Protein AF-A0A1Q9SMV2-F1 (afdb_monomer_lite)

Foldseek 3Di:
DADPLLVLLLVQCVVPPVVVNVVDPDSVVVSRVLRVVLVVQLVVQLDVQLDDDDPPQDPVNSVVSSVVSSVVSNVVSCVPRRHPPPPD

Structure (mmCIF, N/CA/C/O backbone):
data_AF-A0A1Q9SMV2-F1
#
_entry.id   AF-A0A1Q9SMV2-F1
#
loop_
_atom_site.group_PDB
_atom_site.id
_atom_site.type_symbol
_atom_site.label_atom_id
_atom_site.label_alt_id
_atom_site.label_comp_id
_atom_site.label_asym_id
_atom_site.label_entity_id
_atom_site.label_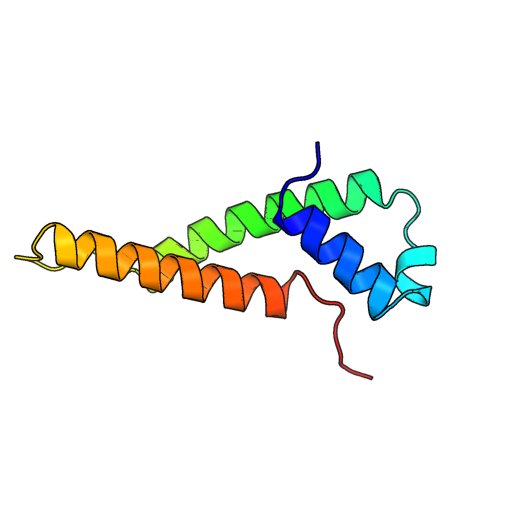seq_id
_atom_site.pdbx_PDB_ins_code
_atom_site.Cartn_x
_atom_site.Cartn_y
_atom_site.Cartn_z
_atom_site.occupancy
_atom_site.B_iso_or_equiv
_atom_site.auth_seq_id
_atom_site.auth_comp_id
_atom_site.auth_asym_id
_atom_site.auth_atom_id
_atom_site.pdbx_PDB_model_num
ATOM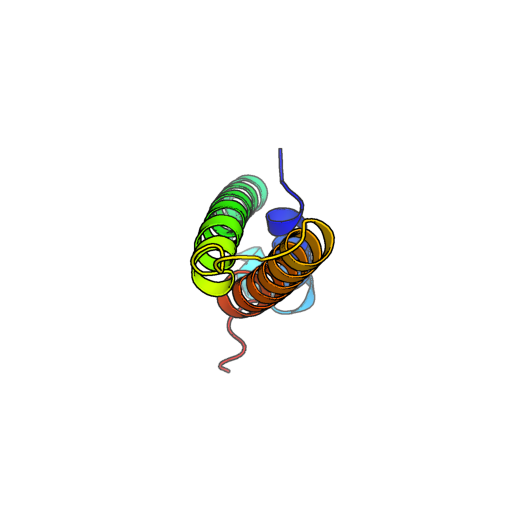 1 N N . MET A 1 1 ? 4.282 15.994 -5.815 1.00 81.12 1 MET A N 1
ATOM 2 C CA . MET A 1 1 ? 5.162 15.712 -4.656 1.00 81.12 1 MET A CA 1
ATOM 3 C C . MET A 1 1 ? 4.768 14.356 -4.109 1.00 81.12 1 MET A C 1
ATOM 5 O O . MET A 1 1 ? 3.670 14.218 -3.590 1.00 81.12 1 MET A O 1
ATOM 9 N N . MET A 1 2 ? 5.678 13.392 -4.200 1.00 91.69 2 MET A N 1
ATOM 10 C CA . MET A 1 2 ? 5.498 12.011 -3.751 1.00 91.69 2 MET A CA 1
ATOM 11 C C . MET A 1 2 ? 5.093 11.885 -2.278 1.00 91.69 2 MET A C 1
ATOM 13 O O . MET A 1 2 ? 5.807 12.356 -1.382 1.00 91.69 2 MET A O 1
ATOM 17 N N . ASN A 1 3 ? 3.985 11.187 -2.025 1.00 95.75 3 ASN A N 1
ATOM 18 C CA . ASN A 1 3 ? 3.547 10.845 -0.675 1.00 95.75 3 ASN A CA 1
ATOM 19 C C . ASN A 1 3 ? 4.352 9.663 -0.090 1.00 95.75 3 ASN A C 1
ATOM 21 O O . ASN A 1 3 ? 5.235 9.097 -0.738 1.00 95.75 3 ASN A O 1
ATOM 25 N N . THR A 1 4 ? 4.077 9.297 1.163 1.00 95.75 4 THR A N 1
ATOM 26 C CA . THR A 1 4 ? 4.817 8.230 1.860 1.00 95.75 4 THR A CA 1
ATOM 27 C C . THR A 1 4 ? 4.671 6.862 1.185 1.00 95.75 4 THR A C 1
ATOM 29 O O . THR A 1 4 ? 5.646 6.117 1.136 1.00 95.75 4 THR A O 1
ATOM 32 N N . TYR A 1 5 ? 3.499 6.546 0.626 1.00 97.00 5 TYR A N 1
ATOM 33 C CA . TYR A 1 5 ? 3.240 5.275 -0.059 1.00 97.00 5 TYR A CA 1
ATOM 34 C C . TYR A 1 5 ? 4.020 5.166 -1.370 1.00 97.00 5 TYR A C 1
ATOM 36 O O . TYR A 1 5 ? 4.690 4.163 -1.598 1.00 97.00 5 TYR A O 1
ATOM 44 N N . GLY A 1 6 ? 4.016 6.228 -2.179 1.00 96.75 6 GLY A N 1
ATOM 45 C CA . GLY A 1 6 ? 4.787 6.292 -3.421 1.00 96.75 6 GLY A CA 1
ATOM 46 C C . GLY A 1 6 ? 6.292 6.186 -3.171 1.00 96.75 6 GLY A C 1
ATOM 47 O O . GLY A 1 6 ? 6.981 5.429 -3.848 1.00 96.75 6 GLY A O 1
ATOM 48 N N . LYS A 1 7 ? 6.805 6.855 -2.125 1.00 96.75 7 LYS A N 1
ATOM 49 C CA . LYS A 1 7 ? 8.212 6.716 -1.703 1.00 96.75 7 LYS A CA 1
ATOM 50 C C . LYS A 1 7 ? 8.543 5.289 -1.273 1.00 96.75 7 LYS A C 1
ATOM 52 O O . LYS A 1 7 ? 9.576 4.763 -1.671 1.00 96.75 7 LYS A O 1
ATOM 57 N N . PHE A 1 8 ? 7.679 4.674 -0.464 1.00 95.62 8 PHE A N 1
ATOM 58 C CA . PHE A 1 8 ? 7.862 3.294 -0.017 1.00 95.62 8 PHE A CA 1
ATOM 59 C C . PHE A 1 8 ? 7.923 2.330 -1.207 1.00 95.62 8 PHE A C 1
ATOM 61 O O . PHE A 1 8 ? 8.872 1.556 -1.312 1.00 95.62 8 PHE A O 1
ATOM 68 N N . ALA A 1 9 ? 6.965 2.430 -2.131 1.00 96.12 9 ALA A N 1
ATOM 69 C CA . ALA A 1 9 ? 6.945 1.619 -3.340 1.00 96.12 9 ALA A CA 1
ATOM 70 C C . ALA A 1 9 ? 8.195 1.859 -4.194 1.00 96.12 9 ALA A C 1
ATOM 72 O O . ALA A 1 9 ? 8.868 0.914 -4.590 1.00 96.12 9 ALA A O 1
ATOM 73 N N . GLN A 1 10 ? 8.589 3.113 -4.410 1.00 96.00 10 GLN A N 1
ATOM 74 C CA . GLN A 1 10 ? 9.767 3.417 -5.216 1.00 96.00 10 GLN A CA 1
ATOM 75 C C . GLN A 1 10 ? 11.034 2.736 -4.674 1.00 96.00 10 GLN A C 1
ATOM 77 O O . GLN A 1 10 ? 11.800 2.145 -5.436 1.00 96.00 10 GLN A O 1
ATOM 82 N N . GLU A 1 11 ? 11.245 2.777 -3.359 1.00 95.25 11 GLU A N 1
ATOM 83 C CA . GLU A 1 11 ? 12.388 2.120 -2.716 1.00 95.25 11 GLU A CA 1
ATOM 84 C C . GLU A 1 11 ? 12.268 0.589 -2.718 1.00 95.25 11 GLU A C 1
ATOM 86 O O . GLU A 1 11 ? 13.266 -0.113 -2.925 1.00 95.25 11 GLU A O 1
ATOM 91 N N . ALA A 1 12 ? 11.054 0.053 -2.568 1.00 93.44 12 ALA A N 1
ATOM 92 C CA . ALA A 1 12 ? 10.809 -1.381 -2.656 1.00 93.44 12 ALA A CA 1
ATOM 93 C C . ALA A 1 12 ? 11.159 -1.929 -4.051 1.00 93.44 12 ALA A C 1
ATOM 95 O O . ALA A 1 12 ? 11.882 -2.923 -4.142 1.00 93.44 12 ALA A O 1
ATOM 96 N N . TRP A 1 13 ? 10.743 -1.264 -5.136 1.00 94.62 13 TRP A N 1
ATOM 97 C CA . TRP A 1 13 ? 11.048 -1.695 -6.510 1.00 94.62 13 TRP A CA 1
ATOM 98 C C . TRP A 1 13 ? 12.529 -1.569 -6.841 1.00 94.62 13 TRP A C 1
ATOM 100 O O . TRP A 1 13 ? 13.102 -2.501 -7.395 1.00 94.62 13 TRP A O 1
ATOM 110 N N . LYS A 1 14 ? 13.184 -0.471 -6.445 1.00 94.38 14 LYS A N 1
ATOM 111 C CA . LYS A 1 14 ? 14.641 -0.328 -6.616 1.00 94.38 14 LYS A CA 1
ATOM 112 C C . LYS A 1 14 ? 15.415 -1.479 -5.973 1.00 94.38 14 LYS A C 1
ATOM 114 O O . LYS A 1 14 ? 16.433 -1.905 -6.508 1.00 94.38 14 LYS A O 1
ATOM 119 N N . THR A 1 15 ? 14.933 -1.967 -4.831 1.00 92.50 15 THR A N 1
ATOM 120 C CA . THR A 1 15 ? 15.604 -3.016 -4.057 1.00 92.50 15 THR A CA 1
ATOM 121 C C . THR A 1 15 ? 15.285 -4.418 -4.570 1.00 92.50 15 THR A C 1
ATOM 123 O O . THR A 1 15 ? 16.167 -5.271 -4.621 1.00 92.50 15 THR A O 1
ATOM 126 N N . THR A 1 16 ? 14.026 -4.677 -4.922 1.00 92.19 16 THR A N 1
ATOM 127 C CA . THR A 1 16 ? 13.523 -6.042 -5.161 1.00 92.19 16 THR A CA 1
ATOM 128 C C . THR A 1 16 ? 13.288 -6.366 -6.634 1.00 92.19 16 THR A C 1
ATOM 130 O O . THR A 1 16 ? 13.385 -7.530 -7.007 1.00 92.19 16 THR A O 1
ATOM 133 N N . ALA A 1 17 ? 13.057 -5.356 -7.477 1.00 92.19 17 ALA A N 1
ATOM 134 C CA . ALA A 1 17 ? 12.806 -5.499 -8.910 1.00 92.19 17 ALA A CA 1
ATOM 135 C C . ALA A 1 17 ? 13.532 -4.404 -9.731 1.00 92.19 17 ALA A C 1
ATOM 137 O O . ALA A 1 17 ? 12.899 -3.649 -10.475 1.00 92.19 17 ALA A O 1
ATOM 138 N N . PRO A 1 18 ? 14.873 -4.282 -9.629 1.00 93.75 18 PRO A N 1
ATOM 139 C CA . PRO A 1 18 ? 15.620 -3.201 -10.280 1.00 93.75 18 PRO A CA 1
ATOM 140 C C . PRO A 1 18 ? 15.518 -3.224 -11.813 1.00 93.75 18 PRO A C 1
ATOM 142 O O . PRO A 1 18 ? 15.566 -2.169 -12.444 1.00 93.75 18 PRO A O 1
ATOM 145 N N . ALA A 1 19 ? 15.360 -4.408 -12.417 1.00 92.75 19 ALA A N 1
ATOM 146 C CA . ALA A 1 19 ? 15.174 -4.550 -13.860 1.00 92.75 19 ALA A CA 1
ATOM 147 C C . ALA A 1 19 ? 13.831 -3.966 -14.325 1.00 92.75 19 ALA A C 1
ATOM 149 O O . ALA A 1 19 ? 13.795 -3.246 -15.317 1.00 92.75 19 ALA A O 1
ATOM 150 N N . GLU A 1 20 ? 12.747 -4.218 -13.587 1.00 91.56 20 GLU A N 1
ATOM 151 C CA . GLU A 1 20 ? 11.428 -3.639 -13.870 1.00 91.56 20 GLU A CA 1
ATOM 152 C C . GLU A 1 20 ? 11.418 -2.135 -13.612 1.00 91.56 20 GLU A C 1
ATOM 154 O O . GLU A 1 20 ? 10.923 -1.371 -14.436 1.00 91.56 20 GLU A O 1
ATOM 159 N N . TYR A 1 21 ? 12.040 -1.692 -12.514 1.00 93.38 21 TYR A N 1
ATOM 160 C CA . TYR A 1 21 ? 12.186 -0.270 -12.206 1.00 93.38 21 TYR A CA 1
ATOM 161 C C . TYR A 1 21 ? 12.870 0.499 -13.348 1.00 93.38 21 TYR A C 1
ATOM 163 O O . TYR A 1 21 ? 12.442 1.597 -13.697 1.00 93.38 21 TYR A O 1
ATOM 171 N N . ALA A 1 22 ? 13.907 -0.082 -13.963 1.00 94.31 22 ALA A N 1
ATOM 172 C CA . ALA A 1 22 ? 14.637 0.533 -15.071 1.00 94.31 22 ALA A CA 1
ATOM 173 C C . ALA A 1 22 ? 13.810 0.677 -16.364 1.00 94.31 22 ALA A C 1
ATOM 175 O O . ALA A 1 22 ? 14.188 1.456 -17.238 1.00 94.31 22 ALA A O 1
ATOM 176 N N . LEU A 1 23 ? 12.699 -0.055 -16.495 1.00 94.50 23 LEU A N 1
ATOM 177 C CA . LEU A 1 23 ? 11.799 0.027 -17.648 1.00 94.50 23 LEU A CA 1
ATOM 178 C C . LEU A 1 23 ? 10.746 1.134 -17.504 1.00 94.50 23 LEU A C 1
ATOM 180 O O . LEU A 1 23 ? 10.074 1.450 -18.484 1.00 94.50 23 LEU A O 1
ATOM 184 N N . ILE A 1 24 ? 10.598 1.729 -16.316 1.00 94.44 24 ILE A N 1
ATOM 185 C CA . ILE A 1 24 ? 9.626 2.795 -16.057 1.00 94.44 24 ILE A CA 1
ATOM 186 C C . ILE A 1 24 ? 10.159 4.114 -16.652 1.00 94.44 24 ILE A C 1
ATOM 188 O O . ILE A 1 24 ? 11.173 4.620 -16.167 1.00 94.44 24 ILE A O 1
ATOM 192 N N . PRO A 1 25 ? 9.500 4.713 -17.668 1.00 92.25 25 PRO A N 1
ATOM 193 C CA . PRO A 1 25 ? 10.036 5.890 -18.362 1.00 92.25 25 PRO A CA 1
ATOM 194 C C . PRO A 1 25 ? 10.093 7.157 -17.500 1.00 92.25 25 PRO A C 1
ATOM 196 O O . PRO A 1 25 ? 11.043 7.929 -17.602 1.00 92.25 25 PRO A O 1
ATOM 199 N N . ASP A 1 26 ? 9.087 7.363 -16.646 1.00 95.56 26 ASP A N 1
ATOM 200 C CA . ASP A 1 26 ? 9.050 8.446 -15.661 1.00 95.56 26 ASP A CA 1
ATOM 201 C C . ASP A 1 26 ? 8.711 7.864 -14.281 1.00 95.56 26 ASP A C 1
ATOM 203 O O . ASP A 1 26 ? 7.5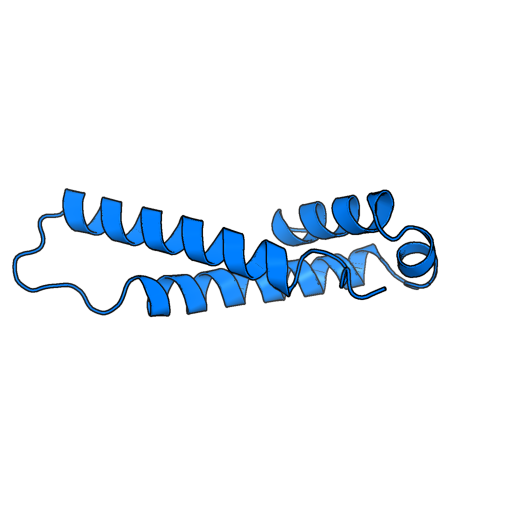38 7.768 -13.904 1.00 95.56 26 ASP A O 1
ATOM 207 N N . PRO A 1 27 ? 9.726 7.421 -13.518 1.00 93.94 27 PRO A N 1
ATOM 208 C CA . PRO A 1 27 ? 9.489 6.803 -12.224 1.00 93.94 27 PRO A CA 1
ATOM 209 C C . PRO A 1 27 ? 8.895 7.794 -11.221 1.00 93.94 27 PRO A C 1
ATOM 211 O O . PRO A 1 27 ? 8.149 7.384 -10.340 1.00 93.94 27 PRO A O 1
ATOM 214 N N . VAL A 1 28 ? 9.173 9.097 -11.332 1.00 94.62 28 VAL A N 1
ATOM 215 C CA . VAL A 1 28 ? 8.613 10.066 -10.382 1.00 94.62 28 VAL A CA 1
ATOM 216 C C . VAL A 1 28 ? 7.105 10.159 -10.576 1.00 94.62 28 VAL A C 1
ATOM 218 O O . VAL A 1 28 ? 6.370 9.933 -9.621 1.00 94.62 28 VAL A O 1
ATOM 221 N N . GLN A 1 29 ? 6.635 10.406 -11.799 1.00 96.38 29 GLN A N 1
ATOM 222 C CA . GLN A 1 29 ? 5.196 10.462 -12.081 1.00 96.38 29 GLN A CA 1
ATOM 223 C C . GLN A 1 29 ? 4.491 9.138 -11.770 1.00 96.38 29 GLN A C 1
ATOM 225 O O . GLN A 1 29 ? 3.403 9.143 -11.194 1.00 96.38 29 GLN A O 1
ATOM 230 N N . TRP A 1 30 ? 5.114 8.007 -12.114 1.00 95.94 30 TRP A N 1
ATOM 231 C CA . TRP A 1 30 ? 4.517 6.687 -11.914 1.00 95.94 30 TRP A CA 1
ATOM 232 C C . TRP A 1 30 ? 4.294 6.369 -10.433 1.00 95.94 30 TRP A C 1
ATOM 234 O O . TRP A 1 30 ? 3.186 6.018 -10.030 1.00 95.94 30 TRP A O 1
ATOM 244 N N . PHE A 1 31 ? 5.325 6.546 -9.599 1.00 96.56 31 PHE A N 1
ATOM 245 C CA . PHE A 1 31 ? 5.202 6.289 -8.165 1.00 96.56 31 PHE A CA 1
ATOM 246 C C . PHE A 1 31 ? 4.371 7.369 -7.453 1.00 96.56 31 PHE A C 1
ATOM 248 O O . PHE A 1 31 ? 3.782 7.074 -6.412 1.00 96.56 31 PHE A O 1
ATOM 255 N N . GLU A 1 32 ? 4.281 8.595 -7.994 1.00 97.62 32 GLU A N 1
ATOM 256 C CA . GLU A 1 32 ? 3.381 9.629 -7.462 1.00 97.62 32 GLU A CA 1
ATOM 257 C C . GLU A 1 32 ? 1.926 9.187 -7.615 1.00 97.62 32 GLU A C 1
ATOM 259 O O . GLU A 1 32 ? 1.197 9.165 -6.623 1.00 97.62 32 GLU A O 1
ATOM 264 N N . ALA A 1 33 ? 1.545 8.741 -8.815 1.00 96.50 33 ALA A N 1
ATOM 265 C CA . ALA A 1 33 ? 0.214 8.209 -9.084 1.00 96.50 33 ALA A CA 1
ATOM 266 C C . ALA A 1 33 ? -0.085 6.953 -8.246 1.00 96.50 33 ALA A C 1
ATOM 268 O O . ALA A 1 33 ? -1.119 6.897 -7.581 1.00 96.50 33 ALA A O 1
ATOM 269 N N . LEU A 1 34 ? 0.845 5.988 -8.193 1.00 96.25 34 LEU A N 1
ATOM 270 C CA . LEU A 1 34 ? 0.682 4.777 -7.378 1.00 96.25 34 LEU A CA 1
ATOM 271 C C . LEU A 1 34 ? 0.506 5.112 -5.890 1.00 96.25 34 LEU A C 1
ATOM 273 O O . LEU A 1 34 ? -0.309 4.512 -5.192 1.00 96.25 34 LEU A O 1
ATOM 277 N N . GLY A 1 35 ? 1.272 6.082 -5.390 1.00 97.12 35 GLY A N 1
ATOM 278 C CA . GLY A 1 35 ? 1.159 6.537 -4.015 1.00 97.12 35 GLY A CA 1
ATOM 279 C C . GLY A 1 35 ? -0.203 7.159 -3.717 1.00 97.12 35 GLY A C 1
ATOM 280 O O . GLY A 1 35 ? -0.754 6.928 -2.639 1.00 97.12 35 GLY A O 1
ATOM 281 N N . GLU A 1 36 ? -0.736 7.980 -4.622 1.00 97.88 36 GLU A N 1
ATOM 282 C CA . GLU A 1 36 ? -2.062 8.596 -4.480 1.00 97.88 36 GLU A CA 1
ATOM 283 C C . GLU A 1 36 ? -3.177 7.548 -4.480 1.00 97.88 36 GLU A C 1
ATOM 285 O O . GLU A 1 36 ? -4.032 7.573 -3.592 1.00 97.88 36 GLU A O 1
ATOM 290 N N . GLU A 1 37 ? -3.116 6.588 -5.401 1.00 97.44 37 GLU A N 1
ATOM 291 C CA . GLU A 1 37 ? -4.065 5.475 -5.477 1.00 97.44 37 GLU A CA 1
ATOM 292 C C . GLU A 1 37 ? -4.034 4.627 -4.198 1.00 97.44 37 GLU A C 1
ATOM 294 O O . GLU A 1 37 ? -5.068 4.358 -3.587 1.00 97.44 37 GLU A O 1
ATOM 299 N N . ALA A 1 38 ? -2.838 4.292 -3.708 1.00 97.25 38 ALA A N 1
ATOM 300 C CA . ALA A 1 38 ? -2.679 3.558 -2.460 1.00 97.25 38 ALA A CA 1
ATOM 301 C C . ALA A 1 38 ? -3.229 4.324 -1.249 1.00 97.25 38 ALA A C 1
ATOM 303 O O . ALA A 1 38 ? -3.867 3.732 -0.380 1.00 97.25 38 ALA A O 1
ATOM 304 N N . ALA A 1 39 ? -3.034 5.644 -1.185 1.00 97.50 39 ALA A N 1
ATOM 305 C CA . ALA A 1 39 ? -3.592 6.458 -0.106 1.00 97.50 39 ALA A CA 1
ATOM 306 C C . ALA A 1 39 ? -5.128 6.431 -0.099 1.00 97.50 39 ALA A C 1
ATOM 308 O O . ALA A 1 39 ? -5.732 6.334 0.972 1.00 97.50 39 ALA A O 1
ATOM 309 N N . GLN A 1 40 ? -5.751 6.495 -1.280 1.00 97.75 40 GLN A N 1
ATOM 310 C CA . GLN A 1 40 ? -7.203 6.370 -1.425 1.00 97.75 40 GLN A CA 1
ATOM 311 C C . GLN A 1 40 ? -7.672 4.984 -0.981 1.00 97.75 40 GLN A C 1
ATOM 313 O O . GLN A 1 40 ? -8.561 4.876 -0.135 1.00 97.75 40 GLN A O 1
ATOM 318 N N . ARG A 1 41 ? -7.003 3.928 -1.457 1.00 97.75 41 ARG A N 1
ATOM 319 C CA . ARG A 1 41 ? -7.378 2.546 -1.157 1.00 97.75 41 ARG A CA 1
ATOM 320 C C . ARG A 1 41 ? -7.219 2.187 0.320 1.00 97.75 41 ARG A C 1
ATOM 322 O O . ARG A 1 41 ? -8.068 1.477 0.853 1.00 97.75 41 ARG A O 1
ATOM 329 N N . VAL A 1 42 ? -6.211 2.734 1.012 1.00 97.81 42 VAL A N 1
ATOM 330 C CA . VAL A 1 42 ? -6.087 2.625 2.479 1.00 97.81 42 VAL A CA 1
ATOM 331 C C . VAL A 1 42 ? -7.287 3.262 3.176 1.00 97.81 42 VAL A C 1
ATOM 333 O O . VAL A 1 42 ? -7.813 2.679 4.118 1.00 97.81 42 VAL A O 1
ATOM 336 N N . GLY A 1 43 ? -7.729 4.443 2.737 1.00 96.44 43 GLY A N 1
ATOM 337 C CA . GLY A 1 43 ? -8.887 5.121 3.324 1.00 96.44 43 GLY A CA 1
ATOM 338 C C . GLY A 1 43 ? -10.181 4.325 3.149 1.00 96.44 43 GLY A C 1
ATOM 339 O O . GLY A 1 43 ? -10.926 4.137 4.110 1.00 96.44 43 GLY A O 1
ATOM 340 N N . GLU A 1 44 ? -10.417 3.810 1.944 1.00 97.25 44 GLU A N 1
ATOM 341 C CA . GLU A 1 44 ? -11.575 2.967 1.631 1.00 97.25 44 GLU A CA 1
ATOM 342 C C . GLU A 1 44 ? -11.561 1.675 2.455 1.00 97.25 44 GLU A C 1
ATOM 344 O O . GLU A 1 44 ? -12.521 1.374 3.165 1.00 97.25 44 GLU A O 1
ATOM 349 N N . LEU A 1 45 ? -10.435 0.959 2.445 1.00 97.69 45 LEU A N 1
ATOM 350 C CA . LEU A 1 45 ? -10.285 -0.304 3.160 1.00 97.69 45 LEU A CA 1
ATOM 351 C C . LEU A 1 45 ? -10.326 -0.117 4.681 1.00 97.69 45 LEU A C 1
ATOM 353 O O . LEU A 1 45 ? -10.893 -0.944 5.386 1.00 97.69 45 LEU A O 1
ATOM 357 N N . MET A 1 46 ? -9.788 0.984 5.211 1.00 97.31 46 MET A N 1
ATOM 358 C CA . MET A 1 46 ? -9.912 1.321 6.630 1.00 97.31 46 MET A CA 1
ATOM 359 C C . MET A 1 46 ? -11.384 1.426 7.037 1.00 97.31 46 MET A C 1
ATOM 361 O O . MET A 1 46 ? -11.751 0.911 8.091 1.00 97.31 46 MET A O 1
ATOM 365 N N . MET A 1 47 ? -12.220 2.084 6.228 1.00 95.31 47 MET A N 1
ATOM 366 C CA . MET A 1 47 ? -13.651 2.226 6.511 1.00 95.31 47 MET A CA 1
ATOM 367 C C . MET A 1 47 ? -14.385 0.886 6.405 1.00 95.31 47 MET A C 1
ATOM 369 O O . MET A 1 47 ? -15.212 0.575 7.263 1.00 95.31 47 MET A O 1
ATOM 373 N N . GLU A 1 48 ? -14.049 0.074 5.400 1.00 96.12 48 GLU A N 1
ATOM 374 C CA . GLU A 1 48 ? -14.576 -1.286 5.241 1.00 96.12 48 GLU A CA 1
ATOM 375 C C . GLU A 1 48 ? -14.217 -2.176 6.446 1.00 96.12 48 GLU A C 1
ATOM 377 O O . GLU A 1 48 ? -15.090 -2.837 7.008 1.00 96.12 48 GLU A O 1
ATOM 382 N N . LEU A 1 49 ? -12.958 -2.141 6.896 1.00 95.62 49 LEU A N 1
ATOM 383 C CA . LEU A 1 49 ? -12.456 -2.922 8.033 1.00 95.62 49 LEU A CA 1
ATOM 384 C C . LEU A 1 49 ? -12.964 -2.417 9.384 1.00 95.62 49 LEU A C 1
ATOM 386 O O . LEU A 1 49 ? -13.146 -3.205 10.309 1.00 95.62 49 LEU A O 1
ATOM 390 N N . ALA A 1 50 ? -13.136 -1.105 9.544 1.00 95.12 50 ALA A N 1
ATOM 391 C CA . ALA A 1 50 ? -13.669 -0.527 10.773 1.00 95.12 50 ALA A CA 1
ATOM 392 C C . ALA A 1 50 ? -15.139 -0.898 10.966 1.00 95.12 50 ALA A C 1
ATOM 394 O O . ALA A 1 50 ? -15.568 -1.103 12.104 1.00 95.12 50 ALA A O 1
ATOM 395 N N . GLY A 1 51 ? -15.895 -0.983 9.870 1.00 92.62 51 GLY A N 1
ATOM 396 C CA . GLY A 1 51 ? -17.330 -1.206 9.915 1.00 92.62 51 GLY A CA 1
ATOM 397 C C . GLY A 1 51 ? -18.095 -0.050 10.580 1.00 92.62 51 GLY A C 1
ATOM 398 O O . GLY A 1 51 ? -17.517 0.985 10.938 1.00 92.62 51 GLY A O 1
ATOM 399 N N . PRO A 1 52 ? -19.421 -0.197 10.735 1.00 91.38 52 PRO A N 1
ATOM 400 C CA . PRO A 1 52 ? -20.255 0.814 11.375 1.00 91.38 52 PRO A CA 1
ATOM 401 C C . PRO A 1 52 ? -19.914 0.976 12.862 1.00 91.38 52 PRO A C 1
ATOM 403 O O . PRO A 1 52 ? -19.439 0.044 13.508 1.00 91.38 52 PRO A O 1
ATOM 406 N N . ASP A 1 53 ? -20.209 2.153 13.417 1.00 89.19 53 ASP A N 1
ATOM 407 C CA . ASP A 1 53 ? -20.030 2.421 14.846 1.00 89.19 53 ASP A CA 1
ATOM 408 C C . ASP A 1 53 ? -20.982 1.553 15.697 1.00 89.19 53 ASP A C 1
ATOM 410 O O . ASP A 1 53 ? -22.206 1.645 15.529 1.00 89.19 53 ASP A O 1
ATOM 414 N N . PRO A 1 54 ? -20.464 0.724 16.624 1.00 90.69 54 PRO A N 1
ATOM 415 C CA . PRO A 1 54 ? -21.295 -0.055 17.533 1.00 90.69 54 PRO A CA 1
ATOM 416 C C . PRO A 1 54 ? -22.088 0.830 18.505 1.00 90.69 54 PRO A C 1
ATOM 418 O O . PRO A 1 54 ? -21.594 1.836 19.022 1.00 90.69 54 PRO A O 1
ATOM 421 N N . ALA A 1 55 ? -23.322 0.425 18.815 1.00 89.62 55 ALA A N 1
ATOM 422 C CA . ALA A 1 55 ? -24.133 1.116 19.811 1.00 89.62 55 ALA A CA 1
ATOM 423 C C . ALA A 1 55 ? -23.489 1.007 21.205 1.00 89.62 55 ALA A C 1
ATOM 425 O O . ALA A 1 55 ? -23.242 -0.093 21.694 1.00 89.62 55 ALA A O 1
ATOM 426 N N . GLY A 1 56 ? -23.256 2.151 21.854 1.00 91.12 56 GLY A N 1
ATOM 427 C CA . GLY A 1 56 ? -22.645 2.212 23.186 1.00 91.12 56 GLY A CA 1
ATOM 428 C C . GLY A 1 56 ? -21.113 2.162 23.207 1.00 91.12 56 GLY A C 1
ATOM 429 O O . GLY A 1 56 ? -20.556 2.107 24.297 1.00 91.12 56 GLY A O 1
ATOM 430 N N . GLU A 1 57 ? -20.441 2.212 22.049 1.00 93.88 57 GLU A N 1
ATOM 431 C CA . GLU A 1 57 ? -18.974 2.286 21.965 1.00 93.88 57 GLU A CA 1
ATOM 432 C C . GLU A 1 57 ? -18.444 3.548 22.669 1.00 93.88 57 GLU A C 1
ATOM 434 O O . GLU A 1 57 ? -18.840 4.678 22.358 1.00 93.88 57 GLU A O 1
ATOM 439 N N . ALA A 1 58 ? -17.529 3.369 23.624 1.00 93.56 58 ALA A N 1
ATOM 440 C CA . ALA A 1 58 ? -16.861 4.480 24.280 1.00 93.56 58 ALA A CA 1
ATOM 441 C C . ALA A 1 58 ? -15.835 5.133 23.339 1.00 93.56 58 ALA A C 1
ATOM 443 O O . ALA A 1 58 ? -15.246 4.495 22.468 1.00 93.56 58 ALA A O 1
ATOM 444 N N . TYR A 1 59 ? -15.541 6.418 23.552 1.00 91.62 59 TYR A N 1
ATOM 445 C CA . TYR A 1 59 ? -14.635 7.180 22.681 1.00 91.62 59 TYR A CA 1
ATOM 446 C C . TYR A 1 59 ? -13.268 6.502 22.453 1.00 91.62 59 TYR A C 1
ATOM 448 O O . TYR A 1 59 ? -12.786 6.445 21.324 1.00 91.62 59 TYR A O 1
ATOM 456 N N . LEU A 1 60 ? -12.645 5.969 23.510 1.00 96.06 60 LEU A N 1
ATOM 457 C CA . LEU A 1 60 ? -11.341 5.305 23.394 1.00 96.06 60 LEU A CA 1
ATOM 458 C C . LEU A 1 60 ? -11.421 3.969 22.646 1.00 96.06 60 LEU A C 1
ATOM 460 O O . LEU A 1 60 ? -10.478 3.624 21.938 1.00 96.06 60 LEU A O 1
ATOM 464 N N . GLU A 1 61 ? -12.538 3.249 22.761 1.00 94.44 61 GLU A N 1
ATOM 465 C CA . GLU A 1 61 ? -12.777 2.011 22.013 1.00 94.44 61 GLU A CA 1
ATOM 466 C C . GLU A 1 61 ? -12.889 2.317 20.518 1.00 94.44 61 GLU A C 1
ATOM 468 O O . GLU A 1 61 ? -12.204 1.688 19.711 1.00 94.44 61 GLU A O 1
ATOM 473 N N . LYS A 1 62 ? -13.620 3.384 20.167 1.00 93.12 62 LYS A N 1
ATOM 474 C CA . LYS A 1 62 ? -13.717 3.882 18.791 1.00 93.12 62 LYS A CA 1
ATOM 475 C C . LYS A 1 62 ? -12.355 4.240 18.207 1.00 93.12 62 LYS A C 1
ATOM 477 O O . LYS A 1 62 ? -12.016 3.819 17.103 1.00 93.1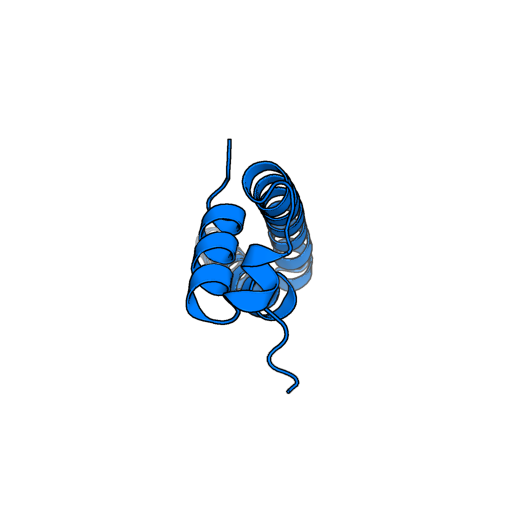2 62 LYS A O 1
ATOM 482 N N . VAL A 1 63 ? -11.551 5.008 18.944 1.00 95.25 63 VAL A N 1
ATOM 483 C CA . VAL A 1 63 ? -10.194 5.378 18.507 1.00 95.25 63 VAL A CA 1
ATOM 484 C C . VAL A 1 63 ? -9.320 4.133 18.333 1.00 95.25 63 VAL A C 1
ATOM 486 O O . VAL A 1 63 ? -8.596 4.031 17.343 1.00 95.25 63 VAL A O 1
ATOM 489 N N . GLY A 1 64 ? -9.408 3.174 19.258 1.00 95.75 64 GLY A N 1
ATOM 490 C CA . GLY A 1 64 ? -8.694 1.902 19.173 1.00 95.75 64 GLY A CA 1
ATOM 491 C C . GLY A 1 64 ? -9.054 1.115 17.912 1.00 95.75 64 GLY A C 1
ATOM 492 O O . GLY A 1 64 ? -8.159 0.725 17.162 1.00 95.75 64 GLY A O 1
ATOM 493 N N . ARG A 1 65 ? -10.354 0.955 17.636 1.00 95.44 65 ARG A N 1
ATOM 494 C CA . ARG A 1 65 ? -10.863 0.271 16.441 1.00 95.44 65 ARG A CA 1
ATOM 495 C C . ARG A 1 65 ? -10.391 0.950 15.159 1.00 95.44 65 ARG A C 1
ATOM 497 O O . ARG A 1 65 ? -9.789 0.292 14.320 1.00 95.44 65 ARG A O 1
ATOM 504 N N . LEU A 1 66 ? -10.581 2.264 15.031 1.00 96.00 66 LEU A N 1
ATOM 505 C CA . LEU A 1 66 ? -10.174 3.011 13.835 1.00 96.00 66 LEU A CA 1
ATOM 506 C C . LEU A 1 66 ? -8.661 2.926 13.580 1.00 96.00 66 LEU A C 1
ATOM 508 O O . LEU A 1 66 ? -8.242 2.763 12.435 1.00 96.00 66 LEU A O 1
ATOM 512 N N . ASN A 1 67 ? -7.837 2.981 14.631 1.00 96.75 67 ASN A N 1
ATOM 513 C CA . ASN A 1 67 ? -6.389 2.816 14.498 1.00 96.75 67 ASN A CA 1
ATOM 514 C C . ASN A 1 67 ? -6.008 1.395 14.057 1.00 96.75 67 ASN A C 1
ATOM 516 O O . ASN A 1 67 ? -5.168 1.241 13.171 1.00 96.75 67 ASN A O 1
ATOM 520 N N . ALA A 1 68 ? -6.638 0.365 14.630 1.00 97.00 68 ALA A N 1
ATOM 521 C CA . ALA A 1 68 ? -6.400 -1.024 14.244 1.00 97.00 68 ALA A CA 1
ATOM 522 C C . ALA A 1 68 ? -6.823 -1.297 12.790 1.00 97.00 68 ALA A C 1
ATOM 524 O O . ALA A 1 68 ? -6.107 -1.979 12.057 1.00 97.00 68 ALA A O 1
ATOM 525 N N . SER A 1 69 ? -7.954 -0.742 12.350 1.00 97.38 69 SER A N 1
ATOM 526 C CA . SER A 1 69 ? -8.421 -0.846 10.962 1.00 97.38 69 SER A CA 1
ATOM 527 C C . SER A 1 69 ? -7.500 -0.107 9.997 1.00 97.38 69 SER A C 1
ATOM 529 O O . SER A 1 69 ? -7.201 -0.627 8.927 1.00 97.38 69 SER A O 1
ATOM 531 N N . LYS A 1 70 ? -6.985 1.066 10.387 1.00 96.81 70 LYS A N 1
ATOM 532 C CA . LYS A 1 70 ? -5.996 1.797 9.590 1.00 96.81 70 LYS A CA 1
ATOM 533 C C . LYS A 1 70 ? -4.708 0.994 9.407 1.00 96.81 70 LYS A C 1
ATOM 535 O O . LYS A 1 70 ? -4.228 0.881 8.286 1.00 96.81 70 LYS A O 1
ATOM 540 N N . MET A 1 71 ? -4.158 0.432 10.486 1.00 97.50 71 MET A N 1
ATOM 541 C CA . MET A 1 71 ? -2.937 -0.380 10.415 1.00 97.50 71 MET A CA 1
ATOM 542 C C . MET A 1 71 ? -3.113 -1.584 9.487 1.00 97.50 71 MET A C 1
ATOM 544 O O . MET A 1 71 ? -2.278 -1.806 8.616 1.00 97.50 71 MET A O 1
ATOM 548 N N . GLN A 1 72 ? -4.225 -2.309 9.624 1.00 97.69 72 GLN A N 1
ATOM 549 C CA . GLN A 1 72 ? -4.535 -3.445 8.755 1.00 97.69 72 GLN A CA 1
ATOM 550 C C . GLN A 1 72 ? -4.700 -3.023 7.289 1.00 97.69 72 GLN A C 1
ATOM 552 O O . GLN A 1 72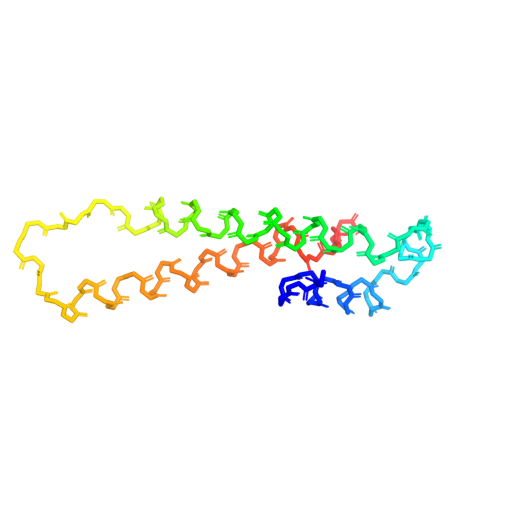 ? -4.153 -3.671 6.400 1.00 97.69 72 GLN A O 1
ATOM 557 N N . ALA A 1 73 ? -5.398 -1.915 7.024 1.00 97.75 73 ALA A N 1
ATOM 558 C CA . ALA A 1 73 ? -5.560 -1.401 5.667 1.00 97.75 73 ALA A CA 1
ATOM 559 C C . ALA A 1 73 ? -4.213 -1.034 5.027 1.00 97.75 73 ALA A C 1
ATOM 561 O O . ALA A 1 73 ? -3.960 -1.367 3.870 1.00 97.75 73 ALA A O 1
ATOM 562 N N . GLU A 1 74 ? -3.326 -0.380 5.783 1.00 97.12 74 GLU A N 1
ATOM 563 C CA . GLU A 1 74 ? -1.980 -0.055 5.314 1.00 97.12 74 GLU A CA 1
ATOM 564 C C . GLU A 1 74 ? -1.140 -1.305 5.023 1.00 97.12 74 GLU A C 1
ATOM 566 O O . GLU A 1 74 ? -0.391 -1.307 4.049 1.00 97.12 74 GLU A O 1
ATOM 571 N N . GLU A 1 75 ? -1.236 -2.353 5.844 1.00 96.19 75 GLU A N 1
ATOM 572 C CA . GLU A 1 75 ? -0.524 -3.616 5.615 1.00 96.19 75 GLU A CA 1
ATOM 573 C C . GLU A 1 75 ? -0.992 -4.312 4.333 1.00 96.19 75 GLU A C 1
ATOM 575 O O . GLU A 1 75 ? -0.157 -4.713 3.519 1.00 96.19 75 GLU A O 1
ATOM 580 N N . ILE A 1 76 ? -2.309 -4.392 4.122 1.00 96.12 76 ILE A N 1
ATOM 581 C CA . ILE A 1 76 ? -2.908 -5.008 2.931 1.00 96.12 76 ILE A CA 1
ATOM 582 C C . ILE A 1 76 ? -2.497 -4.241 1.672 1.00 96.12 76 ILE A C 1
ATOM 584 O O . ILE A 1 76 ? -1.919 -4.826 0.759 1.00 96.12 76 ILE A O 1
ATOM 588 N N . VAL A 1 77 ? -2.693 -2.918 1.644 1.00 96.50 77 VAL A N 1
ATOM 589 C CA . VAL A 1 77 ? -2.344 -2.095 0.473 1.00 96.50 77 VAL A CA 1
ATOM 590 C C . VAL A 1 77 ? -0.848 -2.162 0.168 1.00 96.50 77 VAL A C 1
ATOM 592 O O . VAL A 1 77 ? -0.455 -2.221 -0.997 1.00 96.50 77 VAL A O 1
ATOM 595 N N . ARG A 1 78 ? 0.013 -2.205 1.193 1.00 93.94 78 ARG A N 1
ATOM 596 C CA . ARG A 1 78 ? 1.453 -2.377 0.968 1.00 93.94 78 ARG A CA 1
ATOM 597 C C . ARG A 1 78 ? 1.771 -3.696 0.274 1.00 93.94 78 ARG A C 1
ATOM 599 O O . ARG A 1 78 ? 2.583 -3.691 -0.644 1.00 93.94 78 ARG A O 1
ATOM 606 N N . ALA A 1 79 ? 1.156 -4.790 0.714 1.00 92.69 79 ALA A N 1
ATOM 607 C CA . ALA A 1 79 ? 1.395 -6.115 0.155 1.00 92.69 79 ALA A CA 1
ATOM 608 C C . ALA A 1 79 ? 0.818 -6.274 -1.261 1.00 92.69 79 ALA A C 1
ATOM 610 O O . ALA A 1 79 ? 1.442 -6.915 -2.102 1.00 92.69 79 ALA A O 1
ATOM 611 N N . GLU A 1 80 ? -0.354 -5.695 -1.524 1.00 92.81 80 GLU A N 1
ATOM 612 C CA . GLU A 1 80 ? -1.079 -5.886 -2.785 1.00 92.81 80 GLU A CA 1
ATOM 613 C C . GLU A 1 80 ? -0.678 -4.894 -3.882 1.00 92.81 80 GLU A C 1
ATOM 615 O O . GLU A 1 80 ? -0.670 -5.259 -5.054 1.00 92.81 80 GLU A O 1
ATOM 620 N N . MET A 1 81 ? -0.344 -3.649 -3.521 1.00 93.75 81 MET A N 1
ATOM 621 C CA . MET A 1 81 ? -0.109 -2.565 -4.486 1.00 93.75 81 MET A CA 1
ATOM 622 C C . MET A 1 81 ? 1.312 -2.004 -4.443 1.00 93.75 81 MET A C 1
ATOM 624 O O . MET A 1 81 ? 1.801 -1.500 -5.451 1.00 93.75 81 MET A O 1
ATOM 628 N N . LEU A 1 82 ? 1.971 -2.034 -3.278 1.00 92.38 82 LEU A N 1
ATOM 629 C CA . LEU A 1 82 ? 3.242 -1.332 -3.047 1.00 92.38 82 LEU A CA 1
ATOM 630 C C . LEU A 1 82 ? 4.445 -2.266 -2.895 1.00 92.38 82 LEU A C 1
ATOM 632 O O . LEU A 1 82 ? 5.494 -1.842 -2.401 1.00 92.38 82 LEU A O 1
ATOM 636 N N . THR A 1 83 ? 4.335 -3.503 -3.365 1.00 88.75 83 THR A N 1
ATOM 637 C CA . THR A 1 83 ? 5.491 -4.365 -3.627 1.00 88.75 83 THR A CA 1
ATOM 638 C C . THR A 1 83 ? 5.341 -5.034 -4.991 1.00 88.75 83 THR A C 1
ATOM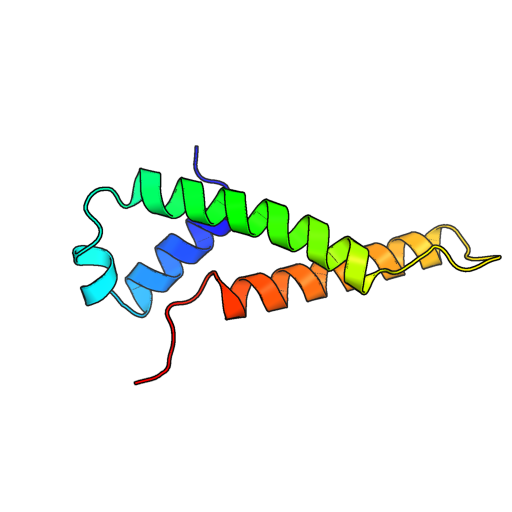 640 O O . THR A 1 83 ? 4.212 -5.369 -5.349 1.00 88.75 83 THR A O 1
ATOM 643 N N . PRO A 1 84 ? 6.433 -5.228 -5.759 1.00 79.31 84 PRO A N 1
ATOM 644 C CA . PRO A 1 84 ? 6.348 -5.920 -7.041 1.00 79.31 84 PRO A CA 1
ATOM 645 C C . PRO A 1 84 ? 5.867 -7.351 -6.810 1.00 79.31 84 PRO A C 1
ATOM 647 O O . PRO A 1 84 ? 6.201 -7.956 -5.782 1.00 79.31 84 PRO A O 1
ATOM 650 N N . ASP A 1 85 ? 5.066 -7.880 -7.740 1.00 72.94 85 ASP A N 1
ATOM 651 C CA . ASP A 1 85 ? 4.522 -9.231 -7.613 1.00 72.94 85 ASP A CA 1
ATOM 652 C C . ASP A 1 85 ? 5.685 -10.224 -7.478 1.00 72.94 85 ASP A C 1
ATOM 654 O O . ASP A 1 85 ? 6.556 -10.324 -8.340 1.00 72.94 85 ASP A O 1
ATOM 658 N N . ARG A 1 86 ? 5.725 -10.952 -6.357 1.00 62.00 86 ARG A N 1
ATOM 659 C CA . ARG A 1 86 ? 6.769 -11.951 -6.093 1.00 62.00 86 ARG A CA 1
ATOM 660 C C . ARG A 1 86 ? 6.550 -13.257 -6.852 1.00 62.00 86 ARG A C 1
ATOM 662 O O . ARG A 1 86 ? 7.293 -14.208 -6.612 1.00 62.00 86 ARG A O 1
ATOM 669 N N . ARG A 1 87 ? 5.528 -13.357 -7.704 1.00 54.53 87 ARG A N 1
ATOM 670 C CA . ARG A 1 87 ? 5.266 -14.547 -8.521 1.00 54.53 87 ARG A CA 1
ATOM 671 C C . ARG A 1 87 ? 6.282 -14.659 -9.666 1.00 54.53 87 ARG A C 1
ATOM 673 O O . ARG A 1 87 ? 5.964 -14.390 -10.820 1.00 54.53 87 ARG A O 1
ATOM 680 N N . CYS A 1 88 ? 7.485 -15.103 -9.309 1.00 41.56 88 CYS A N 1
ATOM 681 C CA . CYS A 1 88 ? 8.431 -15.801 -10.177 1.00 41.56 88 CYS A CA 1
ATOM 682 C C . CYS A 1 88 ? 8.446 -17.288 -9.809 1.00 41.56 88 CYS A C 1
ATOM 684 O O . CYS A 1 88 ? 8.426 -17.591 -8.592 1.00 41.56 88 CYS A O 1
#

Secondary structure (DSSP, 8-state):
---HHHHHHHHHHHHH-HHHHTT-S-HHHHHHHHHHHHHHHHHHHHHHHH-SPPTT--HHHHHHHHHHHHHHHHHHHHHHHSS-----

Sequence (88 aa):
MMNTYGKFAQEAWKTTAPAEYALIPDPVQWFEALGEEAAQRVGELMMELAGPDPAGEAYLEKVGRLNASKMQAEEIVRAEMLTPDRRC

Radius of gyration: 16.04 Å; chains: 1; bounding box: 40×32×43 Å

pLDDT: mean 92.95, std 8.63, range [41.56, 97.88]